Protein AF-A0A704SSA0-F1 (afdb_monomer)

Foldseek 3Di:
DEDPQVVLVVLLVVLLVVLVVVCVVDVVNVVVVPRSSVSSVVVVVVVQVVCCVPPVDDYDYDVVVVVVVVVVD

Sequence (73 aa):
MILDASYTLLVACIALLIGMFVVKFTPFLQKNHIPEAVVGGFIVAIVLLIIDKTSGYSFTFDASLQSLLMLTF

Radius of gyration: 13.12 Å; Cα contacts (8 Å, |Δi|>4): 62; chains: 1; bounding box: 27×30×33 Å

Organism: Sa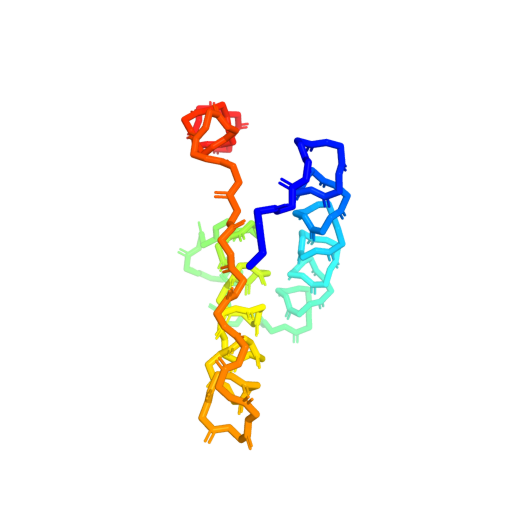lmonella enterica (NCBI:txid28901)

InterPro domains:
  IPR004445 Sodium/glutamate symport carrier protein GltS [PF03616] (2-73)
  IPR004445 Sodium/glutamate symport carrier protein GltS [PTHR36178] (3-73)

Structure (mmCIF, N/CA/C/O backbone):
data_AF-A0A704SSA0-F1
#
_entry.id   AF-A0A704SSA0-F1
#
loop_
_atom_site.group_PDB
_atom_site.id
_atom_site.type_symbol
_atom_site.label_atom_id
_atom_site.label_alt_id
_atom_site.label_comp_id
_atom_site.label_asym_id
_atom_site.label_entity_id
_atom_site.label_seq_id
_atom_site.pdbx_PDB_ins_code
_atom_site.Cartn_x
_atom_site.Cartn_y
_atom_site.Cartn_z
_atom_site.occupancy
_atom_site.B_iso_or_equiv
_atom_site.auth_seq_id
_atom_site.auth_comp_id
_atom_site.auth_asym_id
_atom_site.auth_atom_id
_atom_site.pdbx_PDB_model_num
ATOM 1 N N . MET A 1 1 ? 9.662 -2.515 -18.052 1.00 50.34 1 MET A N 1
ATOM 2 C CA . MET A 1 1 ? 8.815 -1.859 -19.080 1.00 50.34 1 MET A CA 1
ATOM 3 C C . MET A 1 1 ? 8.034 -0.772 -18.364 1.00 50.34 1 MET A C 1
ATOM 5 O O . MET A 1 1 ? 7.469 -1.073 -17.319 1.00 50.34 1 MET A O 1
ATOM 9 N N . ILE A 1 2 ? 8.101 0.476 -18.828 1.00 57.06 2 ILE A N 1
ATOM 10 C CA . ILE A 1 2 ? 7.369 1.590 -18.204 1.00 57.06 2 ILE A CA 1
ATOM 11 C C . ILE A 1 2 ? 5.910 1.458 -18.641 1.00 57.06 2 ILE A C 1
ATOM 13 O O . ILE A 1 2 ? 5.654 1.365 -19.839 1.00 57.06 2 ILE A O 1
ATOM 17 N N . LEU A 1 3 ? 4.980 1.371 -17.689 1.00 62.06 3 LEU A N 1
ATOM 18 C CA . LEU A 1 3 ? 3.553 1.438 -18.008 1.00 62.06 3 LEU A CA 1
ATOM 19 C C . LEU A 1 3 ? 3.190 2.888 -18.317 1.00 62.06 3 LEU A C 1
ATOM 21 O O . LEU A 1 3 ? 3.474 3.764 -17.501 1.00 62.06 3 LEU A O 1
ATOM 25 N N . ASP A 1 4 ? 2.499 3.129 -19.433 1.00 75.00 4 ASP A N 1
ATOM 26 C CA . ASP A 1 4 ? 1.928 4.447 -19.713 1.00 75.00 4 ASP A CA 1
ATOM 27 C C . ASP A 1 4 ? 1.046 4.924 -18.548 1.00 75.00 4 ASP A C 1
ATOM 29 O O . ASP A 1 4 ? 0.414 4.124 -17.842 1.00 75.00 4 ASP A O 1
ATOM 33 N N . ALA A 1 5 ? 0.959 6.243 -18.369 1.00 73.38 5 ALA A N 1
ATOM 34 C CA . ALA A 1 5 ? 0.201 6.871 -17.288 1.00 73.38 5 ALA A CA 1
ATOM 35 C C . ALA A 1 5 ? -1.253 6.361 -17.192 1.00 73.38 5 ALA A C 1
ATOM 37 O O . ALA A 1 5 ? -1.760 6.141 -16.093 1.00 73.38 5 ALA A O 1
ATOM 38 N N . SER A 1 6 ? -1.911 6.088 -18.326 1.00 77.94 6 SER A N 1
ATOM 39 C CA . SER A 1 6 ? -3.272 5.533 -18.369 1.00 77.94 6 SER A CA 1
ATOM 40 C C . SER A 1 6 ? -3.367 4.127 -17.767 1.00 77.94 6 SER A C 1
ATOM 42 O O . SER A 1 6 ? -4.295 3.845 -17.010 1.00 77.94 6 SER A O 1
ATOM 44 N N . TYR A 1 7 ? -2.399 3.251 -18.055 1.00 79.44 7 TYR A N 1
ATOM 45 C CA . TYR A 1 7 ? -2.360 1.905 -17.479 1.00 79.44 7 TYR A CA 1
ATOM 46 C C . TYR A 1 7 ? -1.975 1.942 -16.000 1.00 79.44 7 TYR A C 1
ATOM 48 O O . TYR A 1 7 ? -2.562 1.216 -15.203 1.00 79.44 7 TYR A O 1
ATOM 56 N N . THR A 1 8 ? -1.048 2.824 -15.615 1.00 83.62 8 THR A N 1
ATOM 57 C CA . THR A 1 8 ? -0.684 3.050 -14.207 1.00 83.62 8 THR A CA 1
ATOM 58 C C . THR A 1 8 ? -1.901 3.486 -13.385 1.00 83.62 8 THR A C 1
ATOM 60 O O . THR A 1 8 ? -2.157 2.922 -12.321 1.00 83.62 8 THR A O 1
ATOM 63 N N . LEU A 1 9 ? -2.697 4.433 -13.894 1.00 82.56 9 LEU A N 1
ATOM 64 C CA . LEU A 1 9 ? -3.917 4.896 -13.229 1.00 82.56 9 LEU A CA 1
ATOM 65 C C . LEU A 1 9 ? -4.961 3.777 -13.113 1.00 82.56 9 LEU A C 1
ATOM 67 O O . LEU A 1 9 ? -5.555 3.592 -12.055 1.00 82.56 9 LEU A O 1
ATOM 71 N N . LEU A 1 10 ? -5.160 3.001 -14.182 1.00 85.06 10 LEU A N 1
ATOM 72 C CA . LEU A 1 10 ? -6.105 1.886 -14.192 1.00 85.06 10 LEU A CA 1
ATOM 73 C C . LEU A 1 10 ? -5.722 0.827 -13.149 1.00 85.06 10 LEU A C 1
ATOM 75 O O . LEU A 1 10 ? -6.573 0.390 -12.374 1.00 85.06 10 LEU A O 1
ATOM 79 N N . VAL A 1 11 ? -4.438 0.466 -13.074 1.00 82.38 11 VAL A N 1
ATOM 80 C CA . VAL A 1 11 ? -3.924 -0.457 -12.054 1.00 82.38 11 VAL A CA 1
ATOM 81 C C . VAL A 1 11 ? -4.111 0.121 -10.651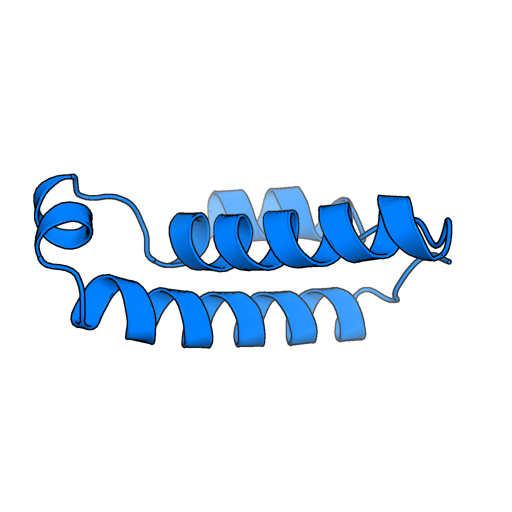 1.00 82.38 11 VAL A C 1
ATOM 83 O O . VAL A 1 11 ? -4.545 -0.605 -9.759 1.00 82.38 11 VAL A O 1
ATOM 86 N N . ALA A 1 12 ? -3.866 1.418 -10.449 1.00 82.62 12 ALA A N 1
ATOM 87 C CA . ALA A 1 12 ? -4.089 2.075 -9.163 1.00 82.62 12 ALA A CA 1
ATOM 88 C C . ALA A 1 12 ? -5.572 2.067 -8.744 1.00 82.62 12 ALA A C 1
ATOM 90 O O . ALA A 1 12 ? -5.881 1.752 -7.596 1.00 82.62 12 ALA A O 1
ATOM 91 N N . CYS A 1 13 ? -6.503 2.332 -9.666 1.00 85.75 13 CYS A N 1
ATOM 92 C CA . CYS A 1 13 ? -7.943 2.232 -9.409 1.00 85.75 13 CYS A CA 1
ATOM 93 C C . CYS A 1 13 ? -8.376 0.804 -9.049 1.00 85.75 13 CYS A C 1
ATOM 95 O O . CYS A 1 13 ? -9.179 0.619 -8.135 1.00 85.75 13 CYS A O 1
ATOM 97 N N . ILE A 1 14 ? -7.832 -0.215 -9.720 1.00 85.62 14 ILE A N 1
ATOM 98 C CA . ILE A 1 14 ? -8.095 -1.619 -9.371 1.00 85.62 14 ILE A CA 1
ATOM 99 C C . ILE A 1 14 ? -7.522 -1.946 -7.987 1.00 85.62 14 ILE A C 1
ATOM 101 O O . ILE A 1 14 ? -8.202 -2.580 -7.180 1.00 85.62 14 ILE A O 1
ATOM 105 N N . ALA A 1 15 ? -6.305 -1.484 -7.687 1.00 85.25 15 ALA A N 1
ATOM 106 C CA . ALA A 1 15 ? -5.674 -1.658 -6.382 1.00 85.25 15 ALA A CA 1
ATOM 107 C C . ALA A 1 15 ? -6.544 -1.068 -5.263 1.00 85.25 15 ALA A C 1
ATOM 109 O O . ALA A 1 15 ? -6.782 -1.733 -4.259 1.00 85.25 15 ALA A O 1
ATOM 110 N N . LEU A 1 16 ? -7.072 0.142 -5.467 1.00 85.12 16 LEU A N 1
ATOM 111 C CA . LEU A 1 16 ? -8.003 0.815 -4.557 1.00 85.12 16 LEU A CA 1
ATOM 112 C C . LEU A 1 16 ? -9.279 0.008 -4.336 1.00 85.12 16 LEU A C 1
ATOM 114 O O . LEU A 1 16 ? -9.690 -0.190 -3.196 1.00 85.12 16 LEU A O 1
ATOM 118 N N . LEU A 1 17 ? -9.879 -0.498 -5.413 1.00 85.69 17 LEU A N 1
ATOM 119 C CA . LEU A 1 17 ? -11.109 -1.283 -5.345 1.00 85.69 17 LEU A CA 1
ATOM 120 C C . LEU A 1 17 ? -10.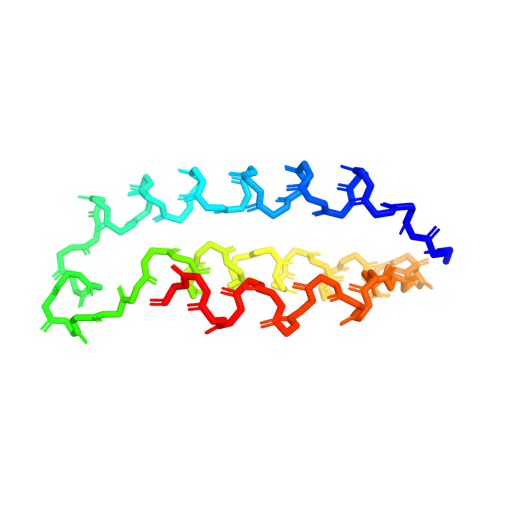894 -2.589 -4.560 1.00 85.69 17 LEU A C 1
ATOM 122 O O . LEU A 1 17 ? -11.726 -2.967 -3.732 1.00 85.69 17 LEU A O 1
ATOM 126 N N . ILE A 1 18 ? -9.745 -3.241 -4.754 1.00 83.69 18 ILE A N 1
ATOM 127 C CA . ILE A 1 18 ? -9.345 -4.420 -3.974 1.00 83.69 18 ILE A CA 1
ATOM 128 C C . ILE A 1 18 ? -9.088 -4.040 -2.507 1.00 83.69 18 ILE A C 1
ATOM 130 O O . ILE A 1 18 ? -9.564 -4.728 -1.602 1.00 83.69 18 ILE A O 1
ATOM 134 N N . GLY A 1 19 ? -8.382 -2.933 -2.261 1.00 81.81 19 GLY A N 1
ATOM 135 C CA . GLY A 1 19 ? -8.104 -2.403 -0.926 1.00 81.81 19 GLY A CA 1
ATOM 136 C C . GLY A 1 19 ? -9.378 -2.118 -0.134 1.00 81.81 19 GLY A C 1
ATOM 137 O O . GLY A 1 19 ? -9.498 -2.570 1.003 1.00 81.81 19 GLY A O 1
ATOM 138 N N . MET A 1 20 ? -10.368 -1.481 -0.765 1.00 82.81 20 MET A N 1
ATOM 139 C CA . MET A 1 20 ? -11.715 -1.270 -0.221 1.00 82.81 20 MET A CA 1
ATOM 140 C C . MET A 1 20 ? -12.349 -2.578 0.248 1.00 82.81 20 MET A C 1
ATOM 142 O O . MET A 1 20 ? -12.866 -2.667 1.362 1.00 82.81 20 MET A O 1
ATOM 146 N N . PHE A 1 21 ? -12.308 -3.613 -0.594 1.00 82.12 21 PHE A N 1
ATOM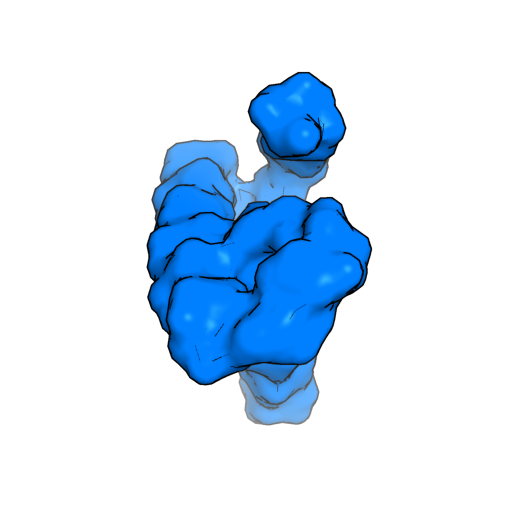 147 C CA . PHE A 1 21 ? -12.925 -4.897 -0.275 1.00 82.12 21 PHE A CA 1
ATOM 148 C C . PHE A 1 21 ? -12.247 -5.568 0.929 1.00 82.12 21 PHE A C 1
ATOM 150 O O . PHE A 1 21 ? -12.928 -6.062 1.828 1.00 82.12 21 PHE A O 1
ATOM 157 N N . VAL A 1 22 ? -10.912 -5.527 0.989 1.00 80.19 22 VAL A N 1
ATOM 158 C CA . VAL A 1 22 ? -10.125 -6.134 2.074 1.00 80.19 22 VAL A CA 1
ATOM 159 C C . VAL A 1 22 ? -10.251 -5.362 3.390 1.00 80.19 22 VAL A C 1
ATOM 161 O O . VAL A 1 22 ? -10.418 -5.985 4.442 1.00 80.19 22 VAL A O 1
ATOM 164 N N . VAL A 1 23 ? -10.231 -4.025 3.350 1.00 79.12 23 VAL A N 1
ATOM 165 C CA . VAL A 1 23 ? -10.469 -3.168 4.527 1.00 79.12 23 VAL A CA 1
ATOM 166 C C . VAL A 1 23 ? -11.867 -3.408 5.082 1.00 79.12 23 VAL A C 1
ATOM 168 O O . VAL A 1 23 ? -12.026 -3.563 6.290 1.00 79.12 23 VAL A O 1
ATOM 171 N N . LYS A 1 24 ? -12.876 -3.520 4.210 1.00 75.56 24 LYS A N 1
ATOM 172 C CA . LYS A 1 24 ? -14.255 -3.810 4.617 1.00 75.56 24 LYS A CA 1
ATOM 173 C C . LYS A 1 24 ? -14.402 -5.189 5.268 1.00 7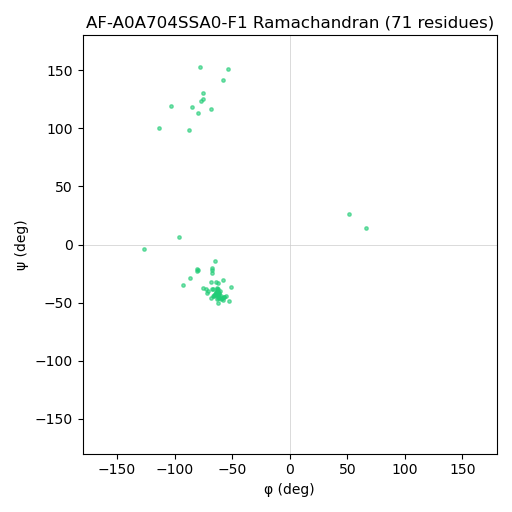5.56 24 LYS A C 1
ATOM 175 O O . LYS A 1 24 ? -15.241 -5.353 6.149 1.00 75.56 24 LYS A O 1
ATOM 180 N N . PHE A 1 25 ? -13.597 -6.170 4.857 1.00 76.75 25 PHE A N 1
ATOM 181 C CA . PHE A 1 25 ? -13.599 -7.511 5.452 1.00 76.75 25 PHE A CA 1
ATOM 182 C C . PHE A 1 25 ? -12.800 -7.592 6.762 1.00 76.75 25 PHE A C 1
ATOM 184 O O . PHE A 1 25 ? -13.047 -8.474 7.583 1.00 76.75 25 PHE A O 1
ATOM 191 N N . THR A 1 26 ? -11.849 -6.676 6.974 1.00 75.75 26 THR A N 1
ATOM 192 C CA . THR A 1 26 ? -10.904 -6.729 8.094 1.00 75.75 26 THR A CA 1
ATOM 193 C C . THR A 1 26 ? -11.133 -5.566 9.070 1.00 75.75 26 THR A C 1
ATOM 195 O O . THR A 1 26 ? -10.596 -4.474 8.867 1.00 75.75 26 THR A O 1
ATOM 198 N N . PRO A 1 27 ? -11.824 -5.782 10.208 1.00 65.69 27 PRO A N 1
ATOM 199 C CA . PRO A 1 27 ? -12.087 -4.722 11.190 1.00 65.69 27 PRO A CA 1
ATOM 200 C C . PRO A 1 27 ? -10.812 -4.172 11.858 1.00 65.69 27 PRO A C 1
ATOM 202 O O . PRO A 1 27 ? -10.843 -3.112 12.480 1.00 65.69 27 PRO A O 1
ATOM 205 N N . PHE A 1 28 ? -9.675 -4.867 11.729 1.00 70.44 28 PHE A N 1
ATOM 206 C CA . PHE A 1 28 ? -8.368 -4.397 12.196 1.00 70.44 28 PHE A CA 1
ATOM 207 C C . PHE A 1 28 ? -7.854 -3.186 11.397 1.00 70.44 28 PHE A C 1
ATOM 209 O O . PHE A 1 28 ? -7.295 -2.262 11.981 1.00 70.44 28 PHE A O 1
ATOM 216 N N . LEU A 1 29 ? -8.083 -3.152 10.079 1.00 65.56 29 LEU A N 1
ATOM 217 C CA . LEU A 1 29 ? -7.646 -2.051 9.210 1.00 65.56 29 LEU A CA 1
ATOM 218 C C . LEU A 1 29 ? -8.526 -0.808 9.385 1.00 65.56 29 LEU A C 1
ATOM 220 O O . LEU A 1 29 ? -8.002 0.302 9.445 1.00 65.56 29 LEU A O 1
ATOM 224 N N . GLN A 1 30 ? -9.836 -0.996 9.582 1.00 66.06 30 GLN A N 1
ATOM 225 C CA . GLN A 1 30 ? -10.755 0.104 9.892 1.00 66.06 30 GLN A CA 1
ATOM 226 C C . GLN A 1 30 ? -10.434 0.786 11.231 1.00 66.06 30 GLN A C 1
ATOM 228 O O . GLN A 1 30 ? -10.513 2.007 11.332 1.00 66.06 30 GLN A O 1
ATOM 233 N N . LYS A 1 31 ? -10.021 0.022 12.253 1.00 69.00 31 LYS A N 1
ATOM 234 C CA . LYS A 1 31 ? -9.662 0.569 13.575 1.00 69.00 31 LYS A CA 1
ATOM 235 C C . LYS A 1 31 ? -8.397 1.434 13.581 1.00 69.00 31 LYS A C 1
ATOM 237 O O . LYS A 1 31 ? -8.238 2.235 14.493 1.00 69.00 31 LYS A O 1
ATOM 242 N N . ASN A 1 32 ? -7.510 1.273 12.600 1.00 75.25 32 ASN A N 1
ATOM 243 C CA . ASN A 1 32 ? -6.243 2.007 12.526 1.00 75.25 32 ASN A CA 1
ATOM 244 C C . ASN A 1 32 ? -6.310 3.252 11.620 1.00 75.25 32 ASN A C 1
ATOM 246 O O . ASN A 1 32 ? -5.275 3.861 11.371 1.00 75.25 32 ASN A O 1
ATOM 250 N N . HIS A 1 33 ? -7.494 3.630 11.114 1.00 67.12 33 HIS A N 1
ATOM 251 C CA . HIS A 1 33 ? -7.674 4.752 10.176 1.00 67.12 33 HIS A CA 1
ATOM 252 C C . HIS A 1 33 ? -6.747 4.695 8.944 1.00 67.12 33 HIS A C 1
ATOM 254 O O . HIS A 1 33 ? -6.427 5.726 8.355 1.00 67.12 33 HIS A O 1
ATOM 260 N N . ILE A 1 34 ? -6.302 3.497 8.546 1.00 75.69 34 ILE A N 1
ATOM 261 C CA . ILE A 1 34 ? -5.414 3.338 7.392 1.00 75.69 34 ILE A CA 1
ATOM 262 C C . ILE A 1 34 ? -6.257 3.522 6.122 1.00 75.69 34 ILE A C 1
ATOM 264 O O . ILE A 1 34 ? -7.246 2.800 5.962 1.00 75.69 34 ILE A O 1
ATOM 268 N N . PRO A 1 35 ? -5.885 4.444 5.213 1.00 72.12 35 PRO A N 1
ATOM 269 C CA . PRO A 1 35 ? -6.611 4.652 3.969 1.00 72.12 35 PRO A CA 1
ATOM 270 C C . PRO A 1 35 ? -6.671 3.368 3.137 1.00 72.12 35 PRO A C 1
ATOM 272 O O . PRO A 1 35 ? -5.686 2.634 3.020 1.00 72.12 35 PRO A O 1
ATOM 275 N N . GLU A 1 36 ? -7.809 3.130 2.487 1.00 78.12 36 GLU A N 1
ATOM 276 C CA . GLU A 1 36 ? -8.034 1.963 1.620 1.00 78.12 36 GLU A CA 1
ATOM 277 C C . GLU A 1 36 ? -7.013 1.895 0.470 1.00 78.12 36 GLU A C 1
ATOM 279 O O . GLU A 1 36 ? -6.585 0.808 0.074 1.00 78.12 36 GLU A O 1
ATOM 284 N N . ALA A 1 37 ? -6.538 3.064 0.024 1.00 78.31 37 ALA A N 1
ATOM 285 C CA . ALA A 1 37 ? -5.443 3.242 -0.927 1.00 78.31 37 ALA A CA 1
ATOM 286 C C . ALA A 1 37 ? -4.146 2.546 -0.510 1.00 78.31 37 ALA A C 1
ATOM 288 O O . ALA A 1 37 ? -3.510 1.872 -1.322 1.00 78.31 37 ALA A O 1
ATOM 289 N N . VAL A 1 38 ? -3.767 2.668 0.763 1.00 81.75 38 VAL A N 1
ATOM 290 C CA . VAL A 1 38 ? -2.511 2.115 1.280 1.00 81.75 38 VAL A CA 1
ATOM 291 C C . VAL A 1 38 ? -2.592 0.592 1.349 1.00 81.75 38 VAL A C 1
ATOM 293 O O . VAL A 1 38 ? -1.647 -0.098 0.976 1.00 81.75 38 VAL A O 1
ATOM 296 N N . VAL A 1 39 ? -3.742 0.052 1.759 1.00 83.88 39 VAL A N 1
ATOM 297 C CA . VAL A 1 39 ? -3.969 -1.399 1.848 1.00 83.88 39 VAL A CA 1
ATOM 298 C C . VAL A 1 39 ? -4.002 -2.036 0.463 1.00 83.88 39 VAL A C 1
ATOM 300 O O . VAL A 1 39 ? -3.348 -3.054 0.236 1.00 83.88 39 VAL A O 1
ATOM 303 N N . GLY A 1 40 ? -4.724 -1.421 -0.475 1.00 82.44 40 GLY A N 1
ATOM 304 C CA . GLY A 1 40 ? -4.758 -1.854 -1.869 1.00 82.44 40 GLY A CA 1
ATOM 305 C C . GLY A 1 40 ? -3.369 -1.850 -2.507 1.00 82.44 40 GLY A C 1
ATOM 306 O O . GLY A 1 40 ? -2.953 -2.842 -3.109 1.00 82.44 40 GLY A O 1
ATOM 307 N N . GLY A 1 41 ? -2.614 -0.766 -2.297 1.00 84.06 41 GLY A N 1
ATOM 308 C CA . GLY A 1 41 ? -1.228 -0.644 -2.745 1.00 84.06 41 GLY A CA 1
ATOM 309 C C . GLY A 1 41 ? -0.301 -1.696 -2.131 1.00 84.06 41 GLY A C 1
ATOM 310 O O . GLY A 1 41 ? 0.521 -2.269 -2.840 1.00 84.06 41 GLY A O 1
ATOM 311 N N . PHE A 1 42 ? -0.463 -2.017 -0.845 1.00 84.81 42 PHE A N 1
ATOM 312 C CA . PHE A 1 42 ? 0.336 -3.041 -0.166 1.00 84.81 42 PHE A CA 1
ATOM 313 C C . PHE A 1 42 ? 0.110 -4.445 -0.747 1.00 84.81 42 PHE A C 1
ATOM 315 O O . PHE A 1 42 ? 1.066 -5.187 -0.968 1.00 84.81 42 PHE A O 1
ATOM 322 N N . ILE A 1 43 ? -1.139 -4.798 -1.068 1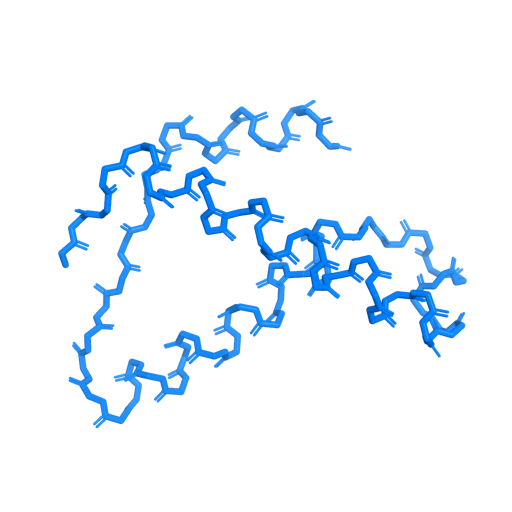.00 84.50 43 ILE A N 1
ATOM 323 C CA . ILE A 1 43 ? -1.466 -6.075 -1.721 1.00 84.50 43 ILE A CA 1
ATOM 324 C C . ILE A 1 43 ? -0.816 -6.150 -3.106 1.00 84.50 43 ILE A C 1
ATOM 326 O O . ILE A 1 43 ? -0.170 -7.146 -3.433 1.00 84.50 43 ILE A O 1
ATOM 330 N N . VAL A 1 44 ? -0.942 -5.088 -3.907 1.00 83.56 44 VAL A N 1
ATOM 331 C CA . VAL A 1 44 ? -0.322 -5.026 -5.238 1.00 83.56 44 VAL A CA 1
ATOM 332 C C . VAL A 1 44 ? 1.202 -5.094 -5.144 1.00 83.56 44 VAL A C 1
ATOM 334 O O . VAL A 1 44 ? 1.823 -5.797 -5.936 1.00 83.56 44 VAL A O 1
ATOM 337 N N . ALA A 1 45 ? 1.808 -4.449 -4.145 1.00 83.88 45 ALA A N 1
ATOM 338 C CA . ALA A 1 45 ? 3.244 -4.523 -3.901 1.00 83.88 45 ALA A CA 1
ATOM 339 C C . ALA A 1 45 ? 3.710 -5.955 -3.593 1.00 83.88 45 ALA A C 1
ATOM 341 O O . ALA A 1 45 ? 4.724 -6.388 -4.133 1.00 83.88 45 ALA A O 1
ATOM 342 N N . ILE A 1 46 ? 2.959 -6.718 -2.789 1.00 86.44 46 ILE A N 1
ATOM 343 C CA . ILE A 1 46 ? 3.263 -8.135 -2.522 1.00 86.44 46 ILE A CA 1
ATOM 344 C C . ILE A 1 46 ? 3.199 -8.957 -3.814 1.00 86.44 46 ILE A C 1
ATOM 346 O O . ILE A 1 46 ? 4.104 -9.745 -4.087 1.00 86.44 46 ILE A O 1
ATOM 350 N N . VAL A 1 47 ? 2.157 -8.762 -4.627 1.00 84.31 47 VAL A N 1
ATOM 351 C CA . VAL A 1 47 ? 1.996 -9.472 -5.906 1.00 84.31 47 VAL A CA 1
ATOM 352 C C . VAL A 1 47 ? 3.149 -9.147 -6.857 1.00 84.31 47 VAL A C 1
ATOM 354 O O . VAL A 1 47 ? 3.752 -10.056 -7.425 1.00 84.31 47 VAL A O 1
ATOM 357 N 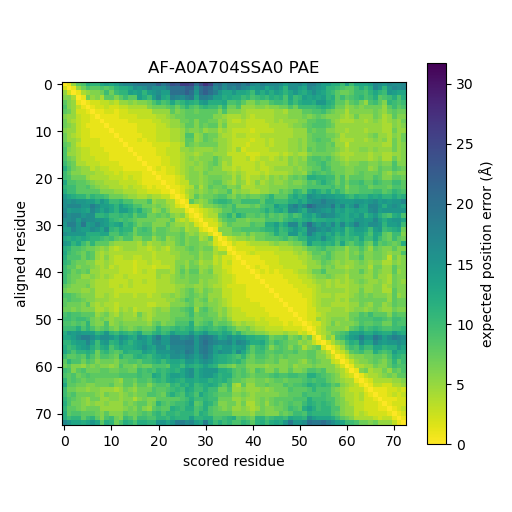N . LEU A 1 48 ? 3.505 -7.868 -6.989 1.00 83.38 48 LEU A N 1
ATOM 358 C CA . LEU A 1 48 ? 4.627 -7.432 -7.818 1.00 83.38 48 LEU A CA 1
ATOM 359 C C . LEU A 1 48 ? 5.963 -7.976 -7.323 1.00 83.38 48 LEU A C 1
ATOM 361 O O . LEU A 1 48 ? 6.779 -8.378 -8.142 1.00 83.38 48 LEU A O 1
ATOM 365 N N . LEU A 1 49 ? 6.175 -8.053 -6.009 1.00 83.88 49 LEU A N 1
ATOM 366 C CA . LEU A 1 49 ? 7.385 -8.633 -5.428 1.00 83.88 49 LEU A CA 1
ATOM 367 C C . LEU A 1 49 ? 7.507 -10.121 -5.788 1.00 83.88 49 LEU A C 1
ATOM 369 O O . LEU A 1 49 ? 8.579 -10.574 -6.181 1.00 83.88 49 LEU A O 1
ATOM 373 N N . ILE A 1 50 ? 6.414 -10.885 -5.709 1.00 85.25 50 ILE A N 1
ATOM 374 C CA . ILE A 1 50 ? 6.402 -12.305 -6.099 1.00 85.25 50 ILE A CA 1
ATOM 375 C C . ILE A 1 50 ? 6.714 -12.466 -7.593 1.00 85.25 50 ILE A C 1
ATOM 377 O O . ILE A 1 50 ? 7.489 -13.351 -7.970 1.00 85.25 50 ILE A O 1
ATOM 381 N N . ILE A 1 51 ? 6.141 -11.605 -8.439 1.00 82.06 51 ILE A N 1
ATOM 38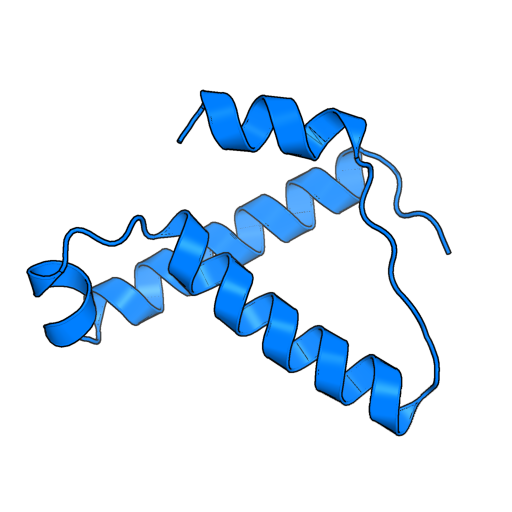2 C CA . ILE A 1 51 ? 6.382 -11.604 -9.889 1.00 82.06 51 ILE A CA 1
ATOM 383 C C . ILE A 1 51 ? 7.838 -11.240 -10.199 1.00 82.06 51 ILE A C 1
ATOM 385 O O . ILE A 1 51 ? 8.478 -11.919 -11.001 1.00 82.06 51 ILE A O 1
ATOM 389 N N . ASP A 1 52 ? 8.384 -10.224 -9.532 1.00 82.19 52 ASP A N 1
ATOM 390 C CA . ASP A 1 52 ? 9.778 -9.795 -9.677 1.00 82.19 52 ASP A CA 1
ATOM 391 C C . ASP A 1 52 ? 10.737 -10.936 -9.300 1.00 82.19 52 ASP A C 1
ATOM 393 O O . ASP A 1 52 ? 11.640 -11.274 -10.063 1.00 82.19 52 ASP A O 1
ATOM 397 N N . LYS A 1 53 ? 10.459 -11.644 -8.198 1.00 80.25 53 LYS A N 1
ATOM 398 C CA . LYS A 1 53 ? 11.253 -12.799 -7.750 1.00 80.25 53 LYS A CA 1
ATOM 399 C C . LYS A 1 53 ? 11.157 -14.021 -8.663 1.00 80.25 53 LYS A C 1
ATOM 401 O O . LYS A 1 53 ? 12.121 -14.776 -8.741 1.00 80.25 53 LYS A O 1
ATOM 406 N N . THR A 1 54 ? 10.013 -14.239 -9.311 1.00 79.69 54 THR A N 1
ATOM 407 C CA . THR A 1 54 ? 9.760 -15.451 -10.113 1.00 79.69 54 THR A CA 1
ATOM 408 C C . THR A 1 54 ? 10.129 -15.267 -11.585 1.00 79.69 54 THR A C 1
ATOM 410 O O . THR A 1 54 ? 10.594 -16.208 -12.222 1.00 79.69 54 THR A O 1
ATOM 413 N N . SER A 1 55 ? 9.937 -14.069 -12.142 1.00 68.88 55 SER A N 1
ATOM 414 C CA . SER A 1 55 ? 10.105 -13.812 -13.578 1.00 68.88 55 SER A CA 1
ATOM 415 C C . SER A 1 55 ? 11.043 -12.650 -13.913 1.00 68.88 55 SER A C 1
ATOM 417 O O . SER A 1 55 ? 11.299 -12.424 -15.091 1.00 68.88 55 SER A O 1
ATOM 419 N N . GLY A 1 56 ? 11.574 -11.917 -12.925 1.00 65.69 56 GLY A N 1
ATOM 420 C CA . GLY A 1 56 ? 12.525 -10.819 -13.156 1.00 65.69 56 GLY A CA 1
ATOM 421 C C . GLY A 1 56 ? 11.937 -9.617 -13.903 1.00 65.69 56 GLY A C 1
ATOM 422 O O . GLY A 1 56 ? 12.681 -8.773 -14.403 1.00 65.69 56 GLY A O 1
ATOM 423 N N . TYR A 1 57 ? 10.609 -9.536 -14.022 1.00 65.88 57 TYR A N 1
ATOM 424 C CA . TYR A 1 57 ? 9.931 -8.414 -14.660 1.00 65.88 57 TYR A CA 1
ATOM 425 C C . TYR A 1 57 ? 9.664 -7.319 -13.636 1.00 65.88 57 TYR A C 1
ATOM 427 O O . TYR A 1 57 ? 8.669 -7.353 -12.913 1.00 65.88 57 TYR A O 1
ATOM 435 N N . SER A 1 58 ? 10.529 -6.310 -13.622 1.00 60.81 58 SER A N 1
ATOM 436 C CA . SER A 1 58 ? 10.294 -5.103 -12.839 1.00 60.81 58 SER A CA 1
ATOM 437 C C . SER A 1 58 ? 9.311 -4.190 -13.582 1.00 60.81 58 SER A C 1
ATOM 439 O O . SER A 1 58 ? 9.587 -3.660 -14.670 1.00 60.81 58 SER A O 1
ATOM 441 N N . PHE A 1 59 ? 8.128 -4.035 -12.994 1.00 67.69 59 PHE A N 1
ATOM 442 C CA . PHE A 1 59 ? 7.128 -3.065 -13.419 1.00 67.69 59 PHE A CA 1
ATOM 443 C C . PHE A 1 59 ? 7.433 -1.721 -12.761 1.00 67.69 59 PHE A C 1
ATOM 445 O O . PHE A 1 59 ? 7.430 -1.601 -11.537 1.00 67.69 59 PHE A O 1
ATOM 452 N N . THR A 1 60 ? 7.698 -0.707 -13.580 1.00 67.12 60 THR A N 1
ATOM 453 C CA . THR A 1 60 ? 7.852 0.672 -13.116 1.00 67.12 60 THR A CA 1
ATOM 454 C C . THR A 1 60 ? 6.579 1.426 -13.451 1.00 67.12 60 THR A C 1
ATOM 456 O O . THR A 1 60 ? 6.202 1.529 -14.620 1.00 67.12 60 THR A O 1
ATOM 459 N N . PHE A 1 61 ? 5.928 1.930 -12.409 1.00 73.12 61 PHE A N 1
ATOM 460 C CA . PHE A 1 61 ? 4.824 2.869 -12.531 1.00 73.12 61 PHE A CA 1
ATOM 461 C C . PHE A 1 61 ? 5.344 4.271 -12.824 1.00 73.12 61 PHE A C 1
ATOM 463 O O . PHE A 1 61 ? 6.459 4.627 -12.438 1.00 73.12 61 PHE A O 1
ATOM 470 N N . ASP A 1 62 ? 4.514 5.066 -13.488 1.00 75.50 62 ASP A N 1
ATOM 471 C CA . ASP A 1 62 ? 4.843 6.451 -13.788 1.00 75.50 62 ASP A CA 1
ATOM 472 C C . ASP A 1 62 ? 4.873 7.301 -12.504 1.00 75.50 62 ASP A C 1
ATOM 474 O O . ASP A 1 62 ? 3.861 7.470 -11.813 1.00 75.50 62 ASP A O 1
ATOM 478 N N . ALA A 1 63 ? 6.048 7.843 -12.178 1.00 72.00 63 ALA A N 1
ATOM 479 C CA . ALA A 1 63 ? 6.270 8.644 -10.976 1.00 72.00 63 ALA A CA 1
ATOM 480 C C . ALA A 1 63 ? 5.519 9.987 -11.004 1.00 72.00 63 ALA A C 1
ATOM 482 O O . ALA A 1 63 ? 5.254 10.556 -9.947 1.00 72.00 63 ALA A O 1
ATOM 483 N N . SER A 1 64 ? 5.120 10.483 -12.183 1.00 75.31 64 SER A N 1
ATOM 484 C CA . SER A 1 64 ? 4.320 11.708 -12.287 1.00 75.31 64 SER A CA 1
ATOM 485 C C . SER A 1 64 ? 2.959 11.556 -11.599 1.00 75.31 64 SER A C 1
ATOM 487 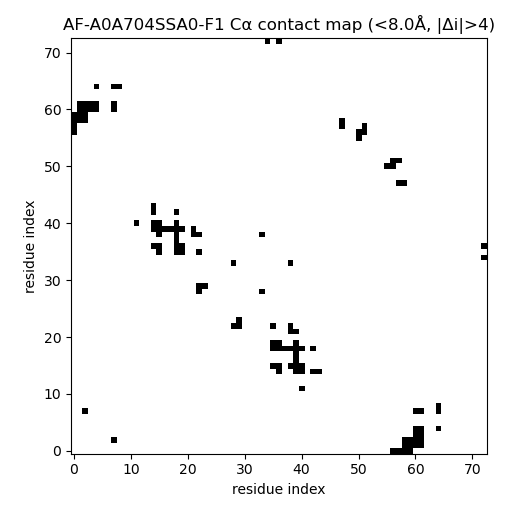O O . SER A 1 64 ? 2.463 12.499 -10.978 1.00 75.31 64 SER A O 1
ATOM 489 N N . LEU A 1 65 ? 2.385 10.348 -11.628 1.00 74.44 65 LEU A N 1
ATOM 490 C CA . LEU A 1 65 ? 1.119 10.072 -10.956 1.00 74.44 65 LEU A CA 1
ATOM 491 C C . LEU A 1 65 ? 1.274 9.837 -9.453 1.00 74.44 65 LEU A C 1
ATOM 493 O O . LEU A 1 65 ? 0.316 10.050 -8.716 1.00 74.44 65 LEU A O 1
ATOM 497 N N . GLN A 1 66 ? 2.460 9.459 -8.971 1.00 76.56 66 GLN A N 1
ATOM 498 C CA . GLN A 1 66 ? 2.690 9.212 -7.546 1.00 76.56 66 GLN A CA 1
ATOM 499 C C . GLN A 1 66 ? 2.362 10.446 -6.696 1.00 76.56 66 GLN A C 1
ATOM 501 O O . GLN A 1 66 ? 1.641 10.338 -5.706 1.00 76.56 66 GLN A O 1
ATOM 506 N N . SER A 1 67 ? 2.854 11.622 -7.096 1.00 78.69 67 SER A N 1
ATOM 507 C CA . SER A 1 67 ? 2.601 12.874 -6.374 1.00 78.69 67 SER A CA 1
ATOM 508 C C . SER A 1 67 ? 1.132 13.292 -6.427 1.00 78.69 67 SER A C 1
ATOM 510 O O . SER A 1 67 ? 0.600 13.762 -5.426 1.00 78.69 67 SER A O 1
ATOM 512 N N . LEU A 1 68 ? 0.468 13.090 -7.571 1.00 79.94 68 LEU A N 1
ATOM 513 C CA . LEU A 1 68 ? -0.964 13.355 -7.713 1.00 79.94 68 LEU A CA 1
ATOM 514 C C . LEU A 1 68 ? -1.785 12.462 -6.782 1.00 79.94 68 LEU A C 1
ATOM 516 O O . LEU A 1 68 ? -2.595 12.978 -6.021 1.00 79.94 68 LEU A O 1
ATOM 520 N N . LEU A 1 69 ? -1.532 11.149 -6.791 1.00 74.88 69 LEU A N 1
ATOM 521 C CA . LEU A 1 69 ? -2.260 10.202 -5.949 1.00 74.88 69 LEU A CA 1
ATOM 522 C C . LEU A 1 69 ? -2.049 10.496 -4.458 1.00 74.88 69 LEU A C 1
ATOM 524 O O . LEU A 1 69 ? -3.007 10.469 -3.696 1.00 74.88 69 LEU A O 1
ATOM 528 N N . MET A 1 70 ? -0.824 10.830 -4.047 1.00 81.31 70 MET A N 1
ATOM 529 C CA . MET A 1 70 ? -0.504 11.150 -2.651 1.00 81.31 70 MET A CA 1
ATOM 530 C C . MET A 1 70 ? -1.155 12.450 -2.149 1.00 81.31 70 MET A C 1
ATOM 532 O O . MET A 1 70 ? -1.325 12.605 -0.949 1.00 81.31 70 MET A O 1
ATOM 536 N N . LEU A 1 71 ? -1.490 13.387 -3.043 1.00 76.56 71 LEU A N 1
ATOM 537 C CA . LEU A 1 71 ? -2.220 14.615 -2.700 1.00 76.56 71 LEU A CA 1
ATOM 538 C C . LEU A 1 71 ? -3.740 14.425 -2.707 1.00 76.56 71 LEU A C 1
ATOM 540 O O . LEU A 1 71 ? -4.449 15.158 -2.022 1.00 76.56 71 LEU A O 1
ATOM 544 N N . THR A 1 72 ? -4.252 13.501 -3.523 1.00 72.31 72 THR A N 1
ATOM 545 C CA . THR A 1 72 ? -5.694 13.233 -3.623 1.00 72.31 72 THR A CA 1
ATOM 546 C C . THR A 1 72 ? -6.241 12.339 -2.509 1.00 72.31 72 THR A C 1
ATOM 548 O O . THR A 1 72 ? -7.451 12.359 -2.287 1.00 72.31 72 THR A O 1
ATOM 551 N N . PHE A 1 73 ? -5.384 11.554 -1.847 1.00 62.38 73 PHE A N 1
ATOM 552 C CA . PHE A 1 73 ? -5.725 10.680 -0.715 1.00 62.38 73 PHE A CA 1
ATOM 553 C C . PHE A 1 73 ? -5.208 11.259 0.599 1.00 62.38 73 PHE A C 1
ATOM 555 O O . PHE A 1 73 ? -5.916 11.088 1.616 1.00 62.38 73 PHE A O 1
#

Mean predicted aligned error: 7.28 Å

pLDDT: mean 76.79, std 7.84, range [50.34, 86.44]

Secondary structure (DSSP, 8-state):
-BPPHHHHHHHHHHHHHHHHHHHHH-HHHHHTT--HHHHHHHHHHHHHHHHHHHH---PBPPHHHHHHHHHH-

Solvent-accessible surface area (backbone atoms only — not comparable to full-atom values): 4083 Å² total; per-residue (Å²): 97,77,42,55,63,70,57,36,50,52,52,48,53,50,26,30,55,52,10,44,55,52,39,74,73,31,71,71,44,61,74,64,74,58,56,39,57,58,52,8,46,51,54,50,50,54,53,49,49,54,44,29,75,75,68,66,57,61,77,43,68,45,67,79,52,51,62,53,53,65,72,76,106